Protein AF-A0A2N3AY15-F1 (afdb_monomer)

Nearest PDB structures (foldseek):
  8eki-assembly1_E  TM=2.751E-01  e=9.379E+00  Saccharomyces cerevisiae S288C
  4zux-assembly1_V  TM=2.525E-01  e=8.784E+00  Saccharomyces cerevisiae S288C

Secondary structure (DSSP, 8-state):
-HHHHHTTSS-THHHHHHHHHHHHHHHH-S-----TT--PPP-----HHHHHHHHHHHHHHHHHHHHHHHHHHHHHHHHHHHHHHHHH-HHHHHHHHHTT-----HHHHHHHHS----

Radius of gyration: 32.54 Å; Cα contacts (8 Å, |Δi|>4): 21; chains: 1; bounding box: 69×65×59 Å

Foldseek 3Di:
DVVCVVVVVQDDPNVVVVVVVVVVCVVPDPDPPQDPVNDPPPPPPCDPVNVVVVVVVVVVVVVVVVVVVVVVVVVLVVVLVVVVVQVVDPVNCVVCVVVVNNDDDPVSVVCNVVPDDD

Sequence (118 aa):
LMDAYTQNKLRGRKLALVRRLIQQRELRGPQLHSNPLGRKPPKRALTSEGLVRAYQQEATRQKLLIKKAELTQSRLMFVREAFRKLCADGHFMTLLRAEGLETMPADLARSMTEGAPT

Structure (mmCIF, N/CA/C/O backbone):
data_AF-A0A2N3AY15-F1
#
_entry.id   AF-A0A2N3AY15-F1
#
loop_
_atom_site.group_PDB
_atom_site.id
_atom_site.type_symbol
_atom_site.label_atom_id
_atom_site.label_alt_id
_atom_site.label_comp_id
_atom_site.label_asym_id
_atom_site.label_entity_id
_atom_site.label_seq_id
_atom_site.pdbx_PDB_ins_code
_atom_site.Cartn_x
_atom_site.Cartn_y
_atom_site.Cartn_z
_atom_site.occupancy
_atom_site.B_iso_or_equiv
_atom_site.auth_seq_id
_atom_site.auth_comp_id
_atom_site.auth_asym_id
_atom_site.auth_atom_id
_atom_site.pdbx_PDB_model_num
ATOM 1 N N . LEU A 1 1 ? -41.096 -35.827 8.454 1.00 59.84 1 LEU A N 1
ATOM 2 C CA . LEU A 1 1 ? -42.051 -35.677 9.588 1.00 59.84 1 LEU A CA 1
ATOM 3 C C . LEU A 1 1 ? -43.269 -36.592 9.451 1.00 59.84 1 LEU A C 1
ATOM 5 O O . LEU A 1 1 ? -43.723 -37.085 10.477 1.00 59.84 1 LEU A O 1
ATOM 9 N N . MET A 1 2 ? -43.770 -36.849 8.234 1.00 56.50 2 MET A N 1
ATOM 10 C CA . MET A 1 2 ? -44.909 -37.752 8.016 1.00 56.50 2 MET A CA 1
ATOM 11 C C . MET A 1 2 ? -44.664 -39.187 8.503 1.00 56.50 2 MET A C 1
ATOM 13 O O . MET A 1 2 ? -45.488 -39.702 9.251 1.00 56.50 2 MET A O 1
ATOM 17 N N . ASP A 1 3 ? -43.505 -39.781 8.207 1.00 61.44 3 ASP A N 1
ATOM 18 C CA . ASP A 1 3 ? -43.227 -41.191 8.545 1.00 61.44 3 ASP A CA 1
ATOM 19 C C . ASP A 1 3 ? -43.234 -41.485 10.054 1.00 61.44 3 ASP A C 1
ATOM 21 O O . ASP A 1 3 ? -43.588 -42.572 10.498 1.00 61.44 3 ASP A O 1
ATOM 25 N N . ALA A 1 4 ? -42.878 -40.503 10.886 1.00 60.88 4 ALA A N 1
ATOM 26 C CA . ALA A 1 4 ? -42.875 -40.653 12.343 1.00 60.88 4 ALA A CA 1
ATOM 27 C C . ALA A 1 4 ? -44.253 -40.382 12.983 1.00 60.88 4 ALA A C 1
ATOM 29 O O . ALA A 1 4 ? -44.502 -40.809 14.116 1.00 60.88 4 ALA A O 1
ATOM 30 N N . TYR A 1 5 ? -45.143 -39.689 12.266 1.00 54.12 5 TYR A N 1
ATOM 31 C CA . TYR A 1 5 ? -46.541 -39.494 12.652 1.00 54.12 5 TYR A CA 1
ATOM 32 C C . TYR A 1 5 ? -47.382 -40.732 12.308 1.00 54.12 5 TYR A C 1
ATOM 34 O O . TYR A 1 5 ? -48.161 -41.185 13.145 1.00 54.12 5 TYR A O 1
ATOM 42 N N . THR A 1 6 ? -47.158 -41.331 11.131 1.00 60.56 6 THR A N 1
ATOM 43 C CA . THR A 1 6 ? -47.815 -42.578 10.697 1.00 60.56 6 THR A CA 1
ATOM 44 C C . THR A 1 6 ? -47.365 -43.790 11.518 1.00 60.56 6 THR A C 1
ATOM 46 O O . THR A 1 6 ? -48.171 -44.667 11.807 1.00 60.56 6 THR A O 1
ATOM 49 N N . GLN A 1 7 ? -46.116 -43.802 12.000 1.00 73.12 7 GLN A N 1
ATOM 50 C CA . GLN A 1 7 ? -45.585 -44.844 12.893 1.00 73.12 7 GLN A CA 1
ATOM 51 C C . GLN A 1 7 ? -45.921 -44.646 14.391 1.00 73.12 7 GLN A C 1
ATOM 53 O O . GLN A 1 7 ? -45.325 -45.309 15.236 1.00 73.12 7 GLN A O 1
ATOM 58 N N . ASN A 1 8 ? -46.817 -43.722 14.769 1.00 60.69 8 ASN A N 1
ATOM 59 C CA . ASN A 1 8 ? -47.176 -43.393 16.168 1.00 60.69 8 ASN A CA 1
ATOM 60 C C . ASN A 1 8 ? -46.031 -42.942 17.096 1.00 60.69 8 ASN A C 1
ATOM 62 O O . ASN A 1 8 ? -46.249 -42.738 18.292 1.00 60.69 8 ASN A O 1
ATOM 66 N N . LYS A 1 9 ? -44.822 -42.715 16.576 1.00 64.88 9 LYS A N 1
ATOM 67 C CA . LYS A 1 9 ? -43.647 -42.308 17.368 1.00 64.88 9 LYS A CA 1
ATOM 68 C C . LYS A 1 9 ? -43.726 -40.846 17.827 1.00 64.88 9 LYS A C 1
ATOM 70 O O . LYS A 1 9 ? -43.114 -40.475 18.830 1.00 64.88 9 LYS A O 1
ATOM 75 N N . LEU A 1 10 ? -44.516 -40.024 17.133 1.00 61.72 10 LEU A N 1
ATOM 76 C CA . LEU A 1 10 ? -44.770 -38.617 17.451 1.00 61.72 10 LEU A CA 1
ATOM 77 C C . LEU A 1 10 ? -46.266 -38.369 17.683 1.00 61.72 10 LEU A C 1
ATOM 79 O O . LEU A 1 10 ? -46.994 -37.983 16.772 1.00 61.72 10 LEU A O 1
ATOM 83 N N . ARG A 1 11 ? -46.728 -38.552 18.925 1.00 71.88 11 ARG A N 1
ATOM 84 C CA . ARG A 1 11 ? -48.092 -38.201 19.358 1.00 71.88 11 ARG A CA 1
ATOM 85 C C . ARG A 1 11 ? -48.092 -37.389 20.658 1.00 71.88 11 ARG A C 1
ATOM 87 O O . ARG A 1 11 ? -47.143 -37.436 21.445 1.00 71.88 11 ARG A O 1
ATOM 94 N N . GLY A 1 12 ? -49.159 -36.613 20.862 1.00 76.31 12 GLY A N 1
ATOM 95 C CA . GLY A 1 12 ? -49.411 -35.842 22.084 1.00 76.31 12 GLY A CA 1
ATOM 96 C C . GLY A 1 12 ? -48.294 -34.854 22.445 1.00 76.31 12 GLY A C 1
ATOM 97 O O . GLY A 1 12 ? -47.856 -34.047 21.624 1.00 76.31 12 GLY A O 1
ATOM 98 N N . ARG A 1 13 ? -47.805 -34.932 23.690 1.00 74.12 13 ARG A N 1
ATOM 99 C CA . ARG A 1 13 ? -46.812 -34.003 24.267 1.00 74.12 13 ARG A CA 1
ATOM 100 C C . ARG A 1 13 ? -45.497 -33.947 23.478 1.00 74.12 13 ARG A C 1
ATOM 102 O O . ARG A 1 13 ? -44.902 -32.878 23.373 1.00 74.12 13 ARG A O 1
ATOM 109 N N . LYS A 1 14 ? -45.067 -35.065 22.878 1.00 74.12 14 LYS A N 1
ATOM 110 C CA . LYS A 1 14 ? -43.841 -35.129 22.060 1.00 74.12 14 LYS A CA 1
ATOM 111 C C . LYS A 1 14 ? -43.971 -34.304 20.778 1.00 74.12 14 LYS A C 1
ATOM 113 O O . LYS A 1 14 ? -43.039 -33.599 20.408 1.00 74.12 14 LYS A O 1
ATOM 118 N N . LEU A 1 15 ? -45.149 -34.318 20.156 1.00 79.69 15 LEU A N 1
ATOM 119 C CA . LEU A 1 15 ? -45.433 -33.524 18.959 1.00 79.69 15 LEU A CA 1
ATOM 120 C C . LEU A 1 15 ? -45.457 -32.021 19.279 1.00 79.69 15 LEU A C 1
ATOM 122 O O . LEU A 1 15 ? -44.879 -31.226 18.541 1.00 79.69 15 LEU A O 1
ATOM 126 N N . ALA A 1 16 ? -46.034 -31.631 20.420 1.00 76.88 16 ALA A N 1
ATOM 127 C CA . ALA A 1 16 ? -46.033 -30.238 20.871 1.00 76.88 16 ALA A CA 1
ATOM 128 C C . ALA A 1 16 ? -44.615 -29.699 21.145 1.00 76.88 16 ALA A C 1
ATOM 130 O O . ALA A 1 16 ? -44.311 -28.557 20.797 1.00 76.88 16 ALA A O 1
ATOM 131 N N . LEU A 1 17 ? -43.733 -30.517 21.731 1.00 79.38 17 LEU A N 1
ATOM 132 C CA . LEU A 1 17 ? -42.334 -30.146 21.974 1.00 79.38 17 LEU A CA 1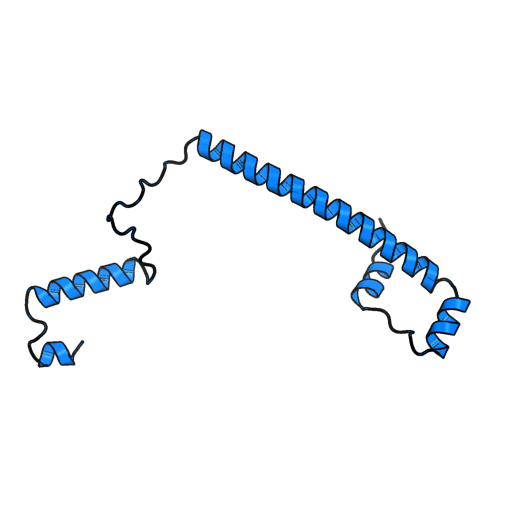
ATOM 133 C C . LEU A 1 17 ? -41.550 -29.978 20.672 1.00 79.38 17 LEU A C 1
ATOM 135 O O . LEU A 1 17 ? -40.862 -28.974 20.507 1.00 79.38 17 LEU A O 1
ATOM 139 N N . VAL A 1 18 ? -41.700 -30.911 19.728 1.00 82.12 18 VAL A N 1
ATOM 140 C CA . VAL A 1 18 ? -41.056 -30.810 18.410 1.00 82.12 18 VAL A CA 1
ATOM 141 C C . VAL A 1 18 ? -41.543 -29.566 17.664 1.00 82.12 18 VAL A C 1
ATOM 143 O O . VAL A 1 18 ? -40.725 -28.831 17.120 1.00 82.12 18 VAL A O 1
ATOM 146 N N . ARG A 1 19 ? -42.846 -29.254 17.714 1.00 78.88 19 ARG A N 1
ATOM 147 C CA . ARG A 1 19 ? -43.399 -28.037 17.099 1.00 78.88 19 ARG A CA 1
ATOM 148 C C . ARG A 1 19 ? -42.797 -26.761 17.691 1.00 78.88 19 ARG A C 1
ATOM 150 O O . ARG A 1 19 ? -42.404 -25.872 16.942 1.00 78.88 19 ARG A O 1
ATOM 157 N N . ARG A 1 20 ? -42.669 -26.686 19.021 1.00 79.25 20 ARG A N 1
ATOM 158 C CA . ARG A 1 20 ? -42.010 -25.554 19.698 1.00 79.25 20 ARG A CA 1
ATOM 159 C C . ARG A 1 20 ? -40.540 -25.425 19.303 1.00 79.25 20 ARG A C 1
ATOM 161 O O . ARG A 1 20 ? -40.061 -24.314 19.109 1.00 79.25 20 ARG A O 1
ATOM 168 N N . LEU A 1 21 ? -39.833 -26.545 19.172 1.00 78.00 21 LEU A N 1
ATOM 169 C CA . LEU A 1 21 ? -38.412 -26.563 18.830 1.00 78.00 21 LEU A CA 1
ATOM 170 C C . LEU A 1 21 ? -38.165 -26.119 17.380 1.00 78.00 21 LEU A C 1
ATOM 172 O O . LEU A 1 21 ? -37.222 -25.375 17.120 1.00 78.00 21 LEU A O 1
ATOM 176 N N . ILE A 1 22 ? -39.050 -26.508 16.457 1.00 80.62 22 ILE A N 1
ATOM 177 C CA . ILE A 1 22 ? -39.039 -26.036 15.065 1.00 80.62 22 ILE A CA 1
ATOM 178 C C . ILE A 1 22 ? -39.292 -24.526 15.013 1.00 80.62 22 ILE A C 1
ATOM 180 O O . ILE A 1 22 ? -38.481 -23.807 14.441 1.00 80.62 22 ILE A O 1
ATOM 184 N N . GLN A 1 23 ? -40.323 -24.025 15.703 1.00 80.00 23 GLN A N 1
ATOM 185 C CA . GLN A 1 23 ? -40.610 -22.584 15.766 1.00 80.00 23 GLN A CA 1
ATOM 186 C C . GLN A 1 23 ? -39.439 -21.779 16.348 1.00 80.00 23 GLN A C 1
ATOM 188 O O . GLN A 1 23 ? -39.081 -20.722 15.837 1.00 80.00 23 GLN A O 1
ATOM 193 N N . GLN A 1 24 ? -38.794 -22.281 17.405 1.00 73.81 24 GLN A N 1
ATOM 194 C CA . GLN A 1 24 ? -37.611 -21.629 17.970 1.00 73.81 24 GLN A CA 1
ATOM 195 C C . GLN A 1 24 ? -36.424 -21.611 17.000 1.00 73.81 24 GLN A C 1
ATOM 197 O O . GLN A 1 24 ? -35.654 -20.650 17.017 1.00 73.81 24 GLN A O 1
ATOM 202 N N . ARG A 1 25 ? -36.274 -22.645 16.164 1.00 71.12 25 ARG A N 1
ATOM 203 C CA . ARG A 1 25 ? -35.222 -22.735 15.146 1.00 71.12 25 ARG A CA 1
ATOM 204 C C . ARG A 1 25 ? -35.489 -21.810 13.960 1.00 71.12 25 ARG A C 1
ATOM 206 O O . ARG A 1 25 ? -34.556 -21.162 13.502 1.00 71.12 25 ARG A O 1
ATOM 213 N N . GLU A 1 26 ? -36.736 -21.706 13.511 1.00 73.69 26 GLU A N 1
ATOM 214 C CA . GLU A 1 26 ? -37.143 -20.763 12.460 1.00 73.69 26 GLU A CA 1
ATOM 215 C C . GLU A 1 26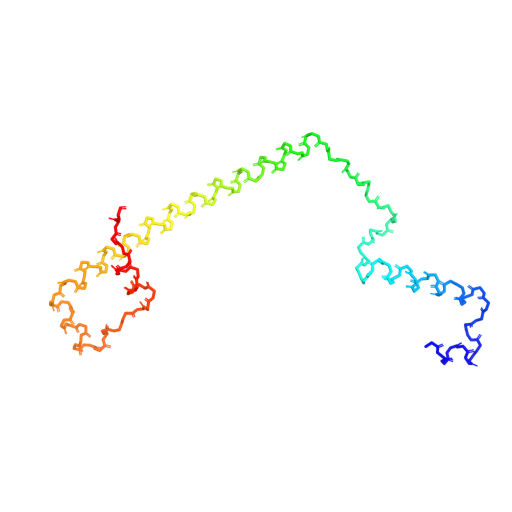 ? -36.897 -19.312 12.888 1.00 73.69 26 GLU A C 1
ATOM 217 O O . GLU A 1 26 ? -36.340 -18.531 12.125 1.00 73.69 26 GLU A O 1
ATOM 222 N N . LEU A 1 27 ? -37.216 -18.965 14.141 1.00 70.88 27 LEU A N 1
ATOM 223 C CA . LEU A 1 27 ? -37.027 -17.606 14.660 1.00 70.88 27 LEU A CA 1
ATOM 224 C C . LEU A 1 27 ? -35.560 -17.226 14.916 1.00 70.88 27 LEU A C 1
ATOM 226 O O . LEU A 1 27 ? -35.223 -16.046 14.877 1.00 70.88 27 LEU A O 1
ATOM 230 N N . ARG A 1 28 ? -34.696 -18.189 15.264 1.00 67.38 28 ARG A N 1
ATOM 231 C CA . ARG A 1 28 ? -33.307 -17.914 15.693 1.00 67.38 28 ARG A CA 1
ATOM 232 C C . ARG A 1 28 ? -32.246 -18.254 14.649 1.00 67.38 28 ARG A C 1
ATOM 234 O O . ARG A 1 28 ? -31.094 -17.868 14.829 1.00 67.38 28 ARG A O 1
ATOM 241 N N . GLY A 1 29 ? -32.617 -18.940 13.571 1.00 66.06 29 GLY A N 1
ATOM 242 C CA . GLY A 1 29 ? -31.684 -19.391 12.547 1.00 66.06 29 GLY A CA 1
ATOM 243 C C . GLY A 1 29 ? -30.747 -20.517 13.023 1.00 66.06 29 GLY A C 1
ATOM 244 O O . GLY A 1 29 ? -30.774 -20.934 14.183 1.00 66.06 29 GLY A O 1
ATOM 245 N N . PRO A 1 30 ? -29.910 -21.054 12.119 1.00 62.25 30 PRO A N 1
ATOM 246 C CA . PRO A 1 30 ? -29.091 -22.245 12.361 1.00 62.25 30 PRO A CA 1
ATOM 247 C C . PRO A 1 30 ? -27.884 -22.034 13.293 1.00 62.25 30 PRO A C 1
ATOM 249 O O . PRO A 1 30 ? -27.186 -23.001 13.591 1.00 62.25 30 PRO A O 1
ATOM 252 N N . GLN A 1 31 ? -27.622 -20.817 13.780 1.00 59.56 31 GLN A N 1
ATOM 253 C CA . GLN A 1 31 ? -26.497 -20.563 14.680 1.00 59.56 31 GLN A CA 1
ATOM 254 C C . GLN A 1 31 ? -26.897 -20.679 16.150 1.00 59.56 31 GLN A C 1
ATOM 256 O O . GLN A 1 31 ? -27.305 -19.724 16.810 1.00 59.56 31 GLN A O 1
ATOM 261 N N . LEU A 1 32 ? -26.705 -21.881 16.690 1.00 57.19 32 LEU A N 1
ATOM 262 C CA . LEU A 1 32 ? -26.754 -22.145 18.121 1.00 57.19 32 LEU A CA 1
ATOM 263 C C . LEU A 1 32 ? -25.394 -21.812 18.759 1.00 57.19 32 LEU A C 1
ATOM 265 O O . LEU A 1 32 ? -24.695 -22.687 19.255 1.00 57.19 32 LEU A O 1
ATOM 269 N N . HIS A 1 33 ? -25.008 -20.534 18.797 1.00 57.78 33 HIS A N 1
ATOM 270 C CA . HIS A 1 33 ? -23.970 -20.090 19.736 1.00 57.78 33 HIS A CA 1
ATOM 271 C C . HIS A 1 33 ? -24.584 -19.959 21.136 1.00 57.78 33 HIS A C 1
ATOM 273 O O . HIS A 1 33 ? -24.723 -18.872 21.691 1.00 57.78 33 HIS A O 1
ATOM 279 N N . SER A 1 34 ? -25.014 -21.090 21.698 1.00 54.16 34 SER A N 1
ATOM 280 C CA . SER A 1 34 ? -25.409 -21.175 23.098 1.00 54.16 34 SER A CA 1
ATOM 281 C C . SER A 1 34 ? -24.268 -21.812 23.870 1.00 54.16 34 SER A C 1
ATOM 283 O O . SER A 1 34 ? -24.027 -23.009 23.768 1.00 54.16 34 SER A O 1
ATOM 285 N N . ASN A 1 35 ? -23.586 -20.979 24.650 1.00 58.09 35 ASN A N 1
ATOM 286 C CA . ASN A 1 35 ? -22.740 -21.376 25.769 1.00 58.09 35 ASN A CA 1
ATOM 287 C C . ASN A 1 35 ? -23.352 -22.600 26.505 1.00 58.09 35 ASN A C 1
ATOM 289 O O . ASN A 1 35 ? -24.552 -22.549 26.812 1.00 58.09 35 ASN A O 1
ATOM 293 N N . PRO A 1 36 ? -22.588 -23.670 26.808 1.00 58.22 36 PRO A N 1
ATOM 294 C CA . PRO A 1 36 ? -23.094 -24.901 27.437 1.00 58.22 36 PRO A CA 1
ATOM 295 C C . PRO A 1 36 ? -23.822 -24.699 28.779 1.00 58.22 36 PRO A C 1
ATOM 297 O O . PRO A 1 36 ? -24.543 -25.583 29.226 1.00 58.22 36 PRO A O 1
ATOM 300 N N . LEU A 1 37 ? -23.701 -23.521 29.400 1.00 64.62 37 LEU A N 1
ATOM 301 C CA . LEU A 1 37 ? -24.363 -23.166 30.659 1.00 64.62 37 LEU A CA 1
ATOM 302 C C . LEU A 1 37 ? -25.688 -22.396 30.505 1.00 64.62 37 LEU A C 1
ATOM 304 O O . LEU A 1 37 ? -26.217 -21.909 31.502 1.00 64.62 37 LEU A O 1
ATOM 308 N N . GLY A 1 38 ? -26.221 -22.202 29.292 1.00 58.31 38 GLY A N 1
ATOM 309 C CA . GLY A 1 38 ? -27.528 -21.550 29.068 1.00 58.31 38 GLY A CA 1
ATOM 310 C C . GLY A 1 38 ? -27.623 -20.077 29.509 1.00 58.31 38 GLY A C 1
ATOM 311 O O . GLY A 1 38 ? -28.610 -19.397 29.223 1.00 58.31 38 GLY A O 1
ATOM 312 N N . ARG A 1 39 ? -26.585 -19.537 30.157 1.00 60.72 39 ARG A N 1
ATOM 313 C CA . ARG A 1 39 ? -26.451 -18.117 30.453 1.00 60.72 39 ARG A CA 1
ATOM 314 C C . ARG A 1 39 ? -26.122 -17.399 29.158 1.00 60.72 39 ARG A C 1
ATOM 316 O O . ARG A 1 39 ? -24.975 -17.381 28.708 1.00 60.72 39 ARG A O 1
ATOM 323 N N . LYS A 1 40 ? -27.153 -16.780 28.580 1.00 60.25 40 LYS A N 1
ATOM 324 C CA . LYS A 1 40 ? -26.984 -15.638 27.684 1.00 60.25 40 LYS A CA 1
ATOM 325 C C . LYS A 1 40 ? -26.073 -14.662 28.441 1.00 60.25 40 LYS A C 1
ATOM 327 O O . LYS A 1 40 ? -26.461 -14.275 29.548 1.00 60.25 40 LYS A O 1
ATOM 332 N N . PRO A 1 41 ? -24.866 -14.319 27.947 1.00 59.38 41 PRO A N 1
ATOM 333 C CA . PRO A 1 41 ? -24.101 -13.265 28.595 1.00 59.38 41 PRO A CA 1
ATOM 334 C C . PRO A 1 41 ? -25.037 -12.057 28.696 1.00 59.38 41 PRO A C 1
ATOM 336 O O . PRO A 1 41 ? -25.775 -11.804 27.729 1.00 59.38 41 PRO A O 1
ATOM 339 N N . PRO A 1 42 ? -25.107 -11.366 29.852 1.00 60.47 42 PRO A N 1
ATOM 340 C CA . PRO A 1 42 ? -25.901 -10.153 29.928 1.00 60.47 42 PRO A CA 1
ATOM 341 C C . PRO A 1 42 ? -25.462 -9.295 28.747 1.00 60.47 42 PRO A C 1
ATOM 343 O O . PRO A 1 42 ? -24.258 -9.129 28.528 1.00 60.47 42 PRO A O 1
ATOM 346 N N . LYS A 1 43 ? -26.422 -8.841 27.928 1.00 60.16 43 LYS A N 1
ATOM 347 C CA . LYS A 1 43 ? -26.140 -7.821 26.919 1.00 60.16 43 LYS A CA 1
ATOM 348 C C . LYS A 1 43 ? -25.519 -6.680 27.715 1.00 60.16 43 LYS A C 1
ATOM 350 O O . LYS A 1 43 ? -26.250 -6.015 28.444 1.00 60.16 43 LYS A O 1
ATOM 355 N N . ARG A 1 44 ? -24.186 -6.545 27.694 1.00 59.88 44 ARG A N 1
ATOM 356 C CA . ARG A 1 44 ? -23.503 -5.448 28.379 1.00 59.88 44 ARG A CA 1
ATOM 357 C C . ARG A 1 44 ? -24.157 -4.198 27.815 1.00 59.88 44 ARG A C 1
ATOM 359 O O . ARG A 1 44 ? -24.091 -3.980 26.606 1.00 59.88 44 ARG A O 1
ATOM 366 N N . ALA A 1 45 ? -24.882 -3.472 28.665 1.00 62.66 45 ALA A N 1
ATOM 367 C CA . ALA A 1 45 ? -25.394 -2.165 28.300 1.00 62.66 45 ALA A CA 1
ATOM 368 C C . ALA A 1 45 ? -24.208 -1.362 27.760 1.00 62.66 45 ALA A C 1
ATOM 370 O O . ALA A 1 45 ? -23.084 -1.560 28.226 1.00 62.66 45 ALA A O 1
ATOM 371 N N . LEU A 1 46 ? -24.439 -0.537 26.743 1.00 63.38 46 LEU A N 1
ATOM 372 C CA . LEU A 1 46 ? -23.413 0.328 26.174 1.00 63.38 46 LEU A CA 1
ATOM 373 C C . LEU A 1 46 ? -22.913 1.247 27.303 1.00 63.38 46 LEU A C 1
ATOM 375 O O . LEU A 1 46 ? -23.543 2.252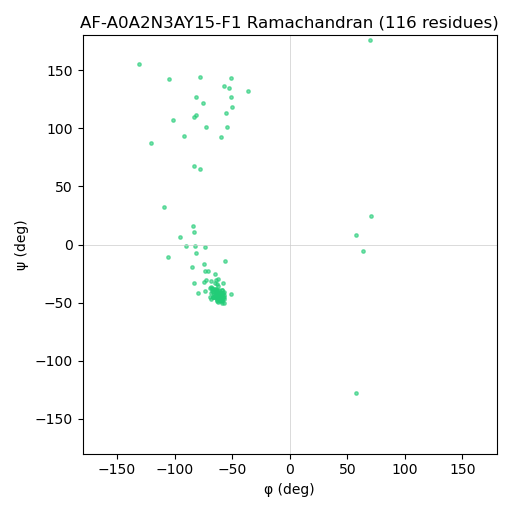 27.617 1.00 63.38 46 LEU A O 1
ATOM 379 N N . THR A 1 47 ? -21.852 0.843 28.002 1.00 78.19 47 THR A N 1
ATOM 380 C CA . THR A 1 47 ? -21.279 1.643 29.081 1.00 78.19 47 THR A CA 1
ATOM 381 C C . THR A 1 47 ? -20.460 2.755 28.446 1.00 78.19 47 THR A C 1
ATOM 383 O O . THR A 1 47 ? -19.820 2.551 27.411 1.00 78.19 47 THR A O 1
ATOM 386 N N . SER A 1 48 ? -20.465 3.935 29.061 1.00 77.31 48 SER A N 1
ATOM 387 C CA . SER A 1 48 ? -19.632 5.067 28.638 1.00 77.31 48 SER A CA 1
ATOM 388 C C . SER A 1 48 ? -18.162 4.658 28.485 1.00 77.31 48 SER A C 1
ATOM 390 O O . SER A 1 48 ? -17.531 4.962 27.478 1.00 77.31 48 SER A O 1
ATOM 392 N N . GLU A 1 49 ? -17.649 3.865 29.426 1.00 79.25 49 GLU A N 1
ATOM 393 C CA . GLU A 1 49 ? -16.304 3.286 29.380 1.00 79.25 49 GLU A CA 1
ATOM 394 C C . GLU A 1 49 ? -16.091 2.359 28.166 1.00 79.25 49 GLU A C 1
ATOM 396 O O . GLU A 1 49 ? -15.046 2.401 27.514 1.00 79.25 49 GLU A O 1
ATOM 401 N N . GLY A 1 50 ? -17.099 1.555 27.805 1.00 82.62 50 GLY A N 1
ATOM 402 C CA . GLY A 1 50 ? -17.064 0.699 26.620 1.00 82.62 50 GLY A CA 1
ATOM 403 C C . GLY A 1 50 ? -17.004 1.496 25.315 1.00 82.62 50 GLY A C 1
ATOM 404 O O . GLY A 1 50 ? -16.265 1.118 24.405 1.00 82.62 50 GLY A O 1
ATOM 405 N N . LEU A 1 51 ? -17.720 2.622 25.243 1.00 85.19 51 LEU A N 1
ATOM 406 C CA . LEU A 1 51 ? -17.688 3.530 24.095 1.00 85.19 51 LEU A CA 1
ATOM 407 C C . LEU A 1 51 ? -16.317 4.208 23.955 1.00 85.19 51 LEU A C 1
ATOM 409 O O . LEU A 1 51 ? -15.751 4.232 22.864 1.00 85.19 51 LEU A O 1
ATOM 413 N N . VAL A 1 52 ? -15.751 4.694 25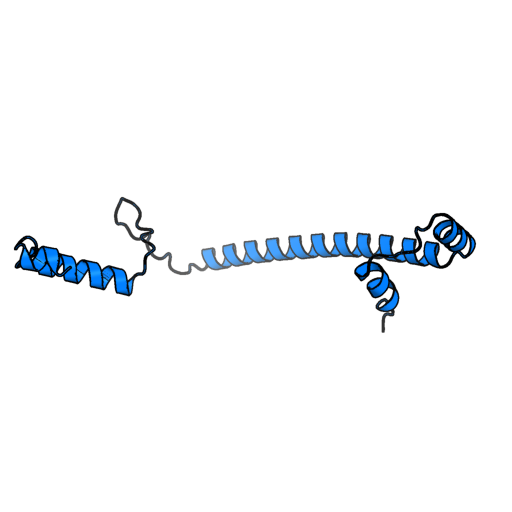.066 1.00 90.12 52 VAL A N 1
ATOM 414 C CA . VAL A 1 52 ? -14.411 5.304 25.093 1.00 90.12 52 VAL A CA 1
ATOM 415 C C . VAL A 1 52 ? -13.351 4.301 24.636 1.00 90.12 52 VAL A C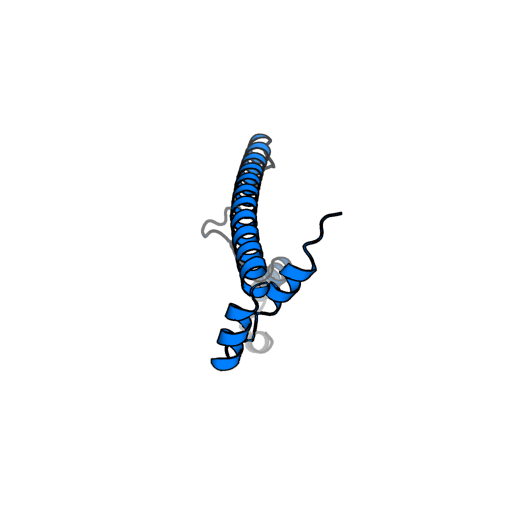 1
ATOM 417 O O . VAL A 1 52 ? -12.515 4.628 23.795 1.00 90.12 52 VAL A O 1
ATOM 420 N N . ARG A 1 53 ? -13.410 3.056 25.122 1.00 85.06 53 ARG A N 1
ATOM 421 C CA . ARG A 1 53 ? -12.474 2.001 24.715 1.00 85.06 53 ARG A CA 1
ATOM 422 C C . ARG A 1 53 ? -12.607 1.643 23.234 1.00 85.06 53 ARG A C 1
ATOM 424 O O . ARG A 1 53 ? -11.590 1.486 22.562 1.00 85.06 53 ARG A O 1
ATOM 431 N N . ALA A 1 54 ? -13.832 1.518 22.722 1.00 87.00 54 ALA A N 1
ATOM 432 C CA . ALA A 1 54 ? -14.072 1.243 21.306 1.00 87.00 54 ALA A CA 1
ATOM 433 C C . ALA A 1 54 ? -13.537 2.378 20.417 1.00 87.00 54 ALA A C 1
ATOM 435 O O . ALA A 1 54 ? -12.852 2.119 19.431 1.00 87.00 54 ALA A O 1
ATOM 436 N N . TYR A 1 55 ? -13.766 3.633 20.814 1.00 93.44 55 TYR A N 1
ATOM 437 C CA . TYR A 1 55 ? -13.232 4.796 20.111 1.00 93.44 55 TYR A CA 1
ATOM 438 C C . TYR A 1 55 ? -11.701 4.816 20.105 1.00 93.44 55 TYR A C 1
ATOM 440 O O . TYR A 1 55 ? -11.090 5.017 19.059 1.00 93.44 55 TYR A O 1
ATOM 448 N N . GLN A 1 56 ? -11.060 4.560 21.249 1.00 93.50 56 GLN A N 1
ATOM 449 C CA . GLN A 1 56 ? -9.600 4.488 21.327 1.00 93.50 56 GLN A CA 1
ATOM 450 C C . GLN A 1 56 ? -9.039 3.405 20.400 1.00 93.50 56 GLN A C 1
ATOM 452 O O . GLN A 1 56 ? -8.071 3.658 19.685 1.00 93.50 56 GLN A O 1
ATOM 457 N N 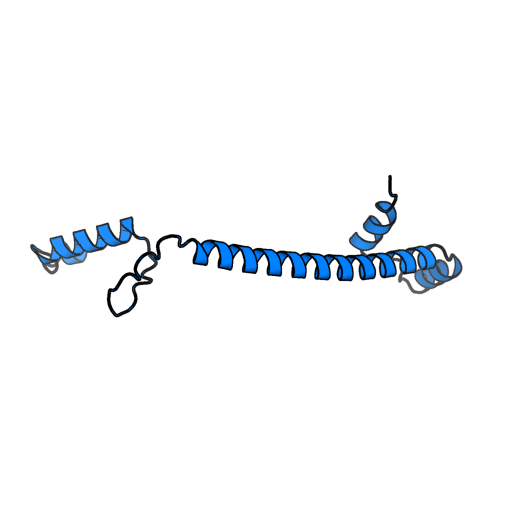. GLN A 1 57 ? -9.661 2.224 20.365 1.00 94.25 57 GLN A N 1
ATOM 458 C CA . GLN A 1 57 ? -9.267 1.150 19.452 1.00 94.25 57 GLN A CA 1
ATOM 459 C C . GLN A 1 57 ? -9.382 1.583 17.989 1.00 94.25 57 GLN A C 1
ATOM 461 O O . GLN A 1 57 ? -8.416 1.432 17.238 1.00 94.25 57 GLN A O 1
ATOM 466 N N . GLU A 1 58 ? -10.500 2.191 17.596 1.00 94.75 58 GLU A N 1
ATOM 467 C CA . GLU A 1 58 ? -10.685 2.665 16.224 1.00 94.75 58 GLU A CA 1
ATOM 468 C C . GLU A 1 58 ? -9.680 3.771 15.866 1.00 94.75 58 GLU A C 1
ATOM 470 O O . GLU A 1 58 ? -9.033 3.713 14.822 1.00 94.75 58 GLU A O 1
ATOM 475 N N . ALA A 1 59 ? -9.432 4.716 16.775 1.00 97.31 59 ALA A N 1
ATOM 476 C CA . ALA A 1 59 ? -8.427 5.757 16.588 1.00 97.31 59 ALA A CA 1
ATOM 477 C C . ALA A 1 59 ? -7.016 5.166 16.411 1.00 97.31 59 ALA A C 1
ATOM 479 O O . ALA A 1 59 ? -6.254 5.611 15.550 1.00 97.31 59 ALA A O 1
ATOM 480 N N . THR A 1 60 ? -6.644 4.139 17.186 1.00 96.69 60 THR A N 1
ATOM 481 C CA . THR A 1 60 ? -5.357 3.452 16.981 1.00 96.69 60 THR A CA 1
ATOM 482 C C . THR A 1 60 ? -5.288 2.728 15.639 1.00 96.69 60 THR A C 1
ATOM 484 O O . THR A 1 60 ? -4.256 2.792 14.966 1.00 96.69 60 THR A O 1
ATOM 487 N N . ARG A 1 61 ? -6.388 2.103 15.203 1.00 97.56 61 ARG A N 1
ATOM 488 C CA . ARG A 1 61 ? -6.483 1.440 13.900 1.00 97.56 61 ARG A CA 1
ATOM 489 C C . ARG A 1 61 ? -6.305 2.441 12.759 1.00 97.56 61 ARG A C 1
ATOM 491 O O . ARG A 1 61 ? -5.516 2.180 11.852 1.00 97.56 61 ARG A O 1
ATOM 498 N N . GLN A 1 62 ? -6.961 3.596 12.837 1.00 97.69 62 GLN A N 1
ATOM 499 C CA . GLN A 1 62 ? -6.828 4.673 11.854 1.00 97.69 62 GLN A CA 1
ATOM 500 C C . GLN A 1 62 ? -5.397 5.211 11.789 1.00 97.69 62 GLN A C 1
ATOM 502 O O . GLN A 1 62 ? -4.830 5.310 10.704 1.00 97.69 62 GLN A O 1
ATOM 507 N N . LYS A 1 63 ? -4.758 5.463 12.939 1.00 97.94 63 LYS A N 1
ATOM 508 C CA . LYS A 1 63 ? -3.348 5.893 12.984 1.00 97.94 63 LYS A CA 1
ATOM 509 C C . LYS A 1 63 ? -2.413 4.891 12.306 1.00 97.94 63 LYS A C 1
ATOM 511 O O . LYS A 1 63 ? -1.497 5.292 11.593 1.00 97.94 63 LYS A O 1
ATOM 516 N N . LEU A 1 64 ? -2.626 3.590 12.512 1.00 98.25 64 LEU A N 1
ATOM 517 C CA . LEU A 1 64 ? -1.837 2.554 11.839 1.00 98.25 64 LEU A CA 1
ATOM 518 C C . LEU A 1 64 ? -2.098 2.513 10.330 1.00 98.25 64 LEU A C 1
ATOM 520 O O . LEU A 1 64 ? -1.161 2.291 9.566 1.00 98.25 64 LEU A O 1
ATOM 524 N N . LEU A 1 65 ? -3.343 2.723 9.900 1.00 98.25 65 LEU A N 1
ATOM 525 C CA . LEU A 1 65 ? -3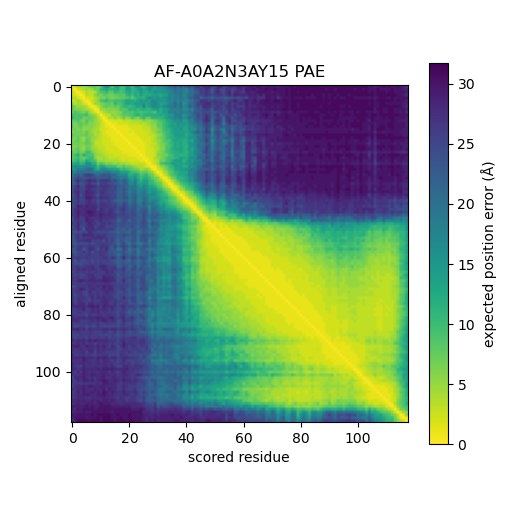.699 2.770 8.483 1.00 98.25 65 LEU A CA 1
ATOM 526 C C . LEU A 1 65 ? -3.012 3.943 7.781 1.00 98.25 65 LEU A C 1
ATOM 528 O O . LEU A 1 65 ? -2.414 3.733 6.731 1.00 98.25 65 LEU A O 1
ATOM 532 N N . ILE A 1 66 ? -3.017 5.128 8.394 1.00 98.25 66 ILE A N 1
ATOM 533 C CA . ILE A 1 66 ? -2.334 6.319 7.869 1.00 98.25 66 ILE A CA 1
ATOM 534 C C . ILE A 1 66 ? -0.837 6.043 7.697 1.00 98.25 66 ILE A C 1
ATOM 536 O O . ILE A 1 66 ? -0.312 6.185 6.598 1.00 98.25 66 ILE A O 1
ATOM 540 N N . LYS A 1 67 ? -0.167 5.516 8.731 1.00 98.25 67 LYS A N 1
ATOM 541 C CA . LYS A 1 67 ? 1.265 5.173 8.651 1.00 98.25 67 LYS A CA 1
ATOM 542 C C . LYS A 1 67 ? 1.579 4.163 7.544 1.00 98.25 67 LYS A C 1
ATOM 544 O O . LYS A 1 67 ? 2.607 4.259 6.878 1.00 98.25 67 LYS A O 1
ATOM 549 N N . LYS A 1 68 ? 0.708 3.167 7.349 1.00 98.12 68 LYS A N 1
ATOM 550 C CA . LYS A 1 68 ? 0.853 2.201 6.250 1.00 98.12 68 LYS A CA 1
ATOM 551 C C . LYS A 1 68 ? 0.687 2.884 4.895 1.00 98.12 68 LYS A C 1
ATOM 553 O O . LYS A 1 68 ? 1.510 2.640 4.019 1.00 98.12 68 LYS A O 1
ATOM 558 N N . ALA A 1 69 ? -0.325 3.737 4.750 1.00 97.75 69 ALA A N 1
ATOM 559 C CA . ALA A 1 69 ? -0.582 4.485 3.526 1.00 97.75 69 ALA A CA 1
ATOM 560 C C . ALA A 1 69 ? 0.614 5.375 3.151 1.00 97.75 69 ALA A C 1
ATOM 562 O O . ALA A 1 69 ? 1.108 5.277 2.030 1.00 97.75 69 ALA A O 1
ATOM 563 N N . GLU A 1 70 ? 1.157 6.138 4.101 1.00 97.56 70 GLU A N 1
ATOM 564 C CA . GLU A 1 70 ? 2.337 6.995 3.910 1.00 97.56 70 GLU A CA 1
ATOM 565 C C . GLU A 1 70 ? 3.564 6.203 3.432 1.00 97.56 70 GLU A C 1
ATOM 567 O O . GLU A 1 70 ? 4.240 6.598 2.475 1.00 97.56 70 GLU A O 1
ATOM 572 N N . LEU A 1 71 ? 3.827 5.043 4.048 1.00 98.00 71 LEU A N 1
ATOM 573 C CA . LEU A 1 71 ? 4.923 4.164 3.641 1.00 98.00 71 LEU A CA 1
ATOM 574 C C . LEU A 1 71 ? 4.707 3.623 2.223 1.00 98.00 71 LEU A C 1
ATOM 576 O O . LEU A 1 71 ? 5.636 3.622 1.412 1.00 98.00 71 LEU A O 1
ATOM 580 N N . THR A 1 72 ? 3.495 3.152 1.916 1.00 96.75 72 THR A N 1
ATOM 581 C CA . THR A 1 72 ? 3.173 2.640 0.578 1.00 96.75 72 THR A CA 1
ATOM 582 C C . THR A 1 72 ? 3.264 3.732 -0.478 1.00 96.75 72 THR A C 1
ATOM 584 O O . THR A 1 72 ? 3.848 3.500 -1.530 1.00 96.75 72 THR A O 1
ATOM 587 N N . GLN A 1 73 ? 2.783 4.938 -0.179 1.00 94.31 73 GLN A N 1
ATOM 588 C CA . GLN A 1 73 ? 2.832 6.082 -1.078 1.00 94.31 73 GLN A CA 1
ATOM 589 C C . GLN A 1 73 ? 4.278 6.482 -1.371 1.00 94.31 73 GLN A C 1
ATOM 591 O O . GLN A 1 73 ? 4.647 6.605 -2.534 1.00 94.31 73 GLN A O 1
ATOM 596 N N . SER A 1 74 ? 5.117 6.598 -0.339 1.00 96.06 74 SER A N 1
ATOM 597 C CA . SER A 1 74 ? 6.543 6.912 -0.496 1.00 96.06 74 SER A CA 1
ATOM 598 C C . SER A 1 74 ? 7.255 5.900 -1.401 1.00 96.06 74 SER A C 1
ATOM 600 O O . SER A 1 74 ? 8.009 6.275 -2.298 1.00 96.06 74 SER A O 1
ATOM 602 N N . ARG A 1 75 ? 6.976 4.603 -1.213 1.00 95.31 75 ARG A N 1
ATOM 603 C CA . ARG A 1 75 ? 7.542 3.532 -2.048 1.00 95.31 75 ARG A CA 1
ATOM 604 C C . ARG A 1 75 ? 7.039 3.588 -3.488 1.00 95.31 75 ARG A C 1
ATOM 606 O O . ARG A 1 75 ? 7.842 3.460 -4.407 1.00 95.31 75 ARG A O 1
ATOM 613 N N . LEU A 1 76 ? 5.737 3.789 -3.690 1.00 93.00 76 LEU A N 1
ATOM 614 C CA . LEU A 1 76 ? 5.147 3.886 -5.026 1.00 93.00 76 LEU A CA 1
ATOM 615 C C . LEU A 1 76 ? 5.669 5.108 -5.781 1.00 93.00 76 LEU A C 1
ATOM 617 O O . LEU A 1 76 ? 6.007 4.981 -6.953 1.00 93.00 76 LEU A O 1
ATOM 621 N N . MET A 1 77 ? 5.809 6.257 -5.112 1.00 92.88 77 MET A N 1
ATOM 622 C CA . MET A 1 77 ? 6.441 7.435 -5.706 1.00 92.88 77 MET A CA 1
ATOM 623 C C . MET A 1 77 ? 7.869 7.122 -6.147 1.00 92.88 77 MET A C 1
ATOM 625 O O . MET A 1 77 ? 8.213 7.387 -7.292 1.00 92.88 77 MET A O 1
ATOM 629 N N . PHE A 1 78 ? 8.683 6.503 -5.287 1.00 94.56 78 PHE A N 1
ATOM 630 C CA . PHE A 1 78 ? 10.054 6.142 -5.648 1.00 94.56 78 PHE A CA 1
ATOM 631 C C . PHE A 1 78 ? 10.113 5.242 -6.889 1.00 94.56 78 PHE A C 1
ATOM 633 O O . PHE A 1 78 ? 10.835 5.551 -7.836 1.00 94.56 78 PHE A O 1
ATOM 640 N N . VAL A 1 79 ? 9.328 4.160 -6.907 1.00 92.94 79 VAL A N 1
ATOM 641 C CA . VAL A 1 79 ? 9.280 3.232 -8.045 1.00 92.94 79 VAL A CA 1
ATOM 642 C C . VAL A 1 79 ? 8.827 3.967 -9.307 1.00 92.94 79 VAL A C 1
ATOM 644 O O . VAL A 1 79 ? 9.510 3.899 -10.325 1.00 92.94 79 VAL A O 1
ATOM 647 N N . ARG A 1 80 ? 7.737 4.738 -9.238 1.00 92.31 80 ARG A N 1
ATOM 648 C CA . ARG A 1 80 ? 7.219 5.508 -10.378 1.00 92.31 80 ARG A CA 1
ATOM 649 C C . ARG A 1 80 ? 8.268 6.461 -10.946 1.00 92.31 80 ARG A C 1
ATOM 651 O O . ARG A 1 80 ? 8.459 6.508 -12.156 1.00 92.31 80 ARG A O 1
ATOM 658 N N . GLU A 1 81 ? 8.953 7.213 -10.091 1.00 91.88 81 GLU A N 1
ATOM 659 C CA . GLU A 1 81 ? 9.974 8.173 -10.517 1.00 91.88 81 GLU A CA 1
ATOM 660 C C . GLU A 1 81 ? 11.204 7.488 -11.123 1.00 91.88 81 GLU A C 1
ATOM 662 O O . GLU A 1 81 ? 11.749 7.974 -12.117 1.00 91.88 81 GLU A O 1
ATOM 667 N N . ALA A 1 82 ? 11.625 6.347 -10.569 1.00 92.94 82 ALA A N 1
ATOM 668 C CA . ALA A 1 82 ? 12.713 5.548 -11.123 1.00 92.94 82 ALA A CA 1
ATOM 669 C C . ALA A 1 82 ? 12.365 5.038 -12.528 1.00 92.94 82 ALA A C 1
ATOM 671 O O . ALA A 1 82 ? 13.131 5.263 -13.464 1.00 92.94 82 ALA A O 1
ATOM 672 N N . PHE A 1 83 ? 11.183 4.439 -12.699 1.00 90.94 83 PHE A N 1
ATOM 673 C CA . PHE A 1 83 ? 10.715 3.974 -14.006 1.00 90.94 83 PHE A CA 1
ATOM 674 C C . PHE A 1 83 ? 10.509 5.126 -14.990 1.00 90.94 83 PHE A C 1
ATOM 676 O O . PHE A 1 83 ? 10.890 5.000 -16.147 1.00 90.94 83 PHE A O 1
ATOM 683 N N . ARG A 1 84 ? 10.005 6.284 -14.547 1.00 89.69 84 ARG A N 1
ATOM 684 C CA . ARG A 1 84 ? 9.899 7.475 -15.402 1.00 89.69 84 ARG A CA 1
ATOM 685 C C . ARG A 1 84 ? 11.255 7.910 -15.949 1.00 89.69 84 ARG A C 1
ATOM 687 O O . ARG A 1 84 ? 11.361 8.172 -17.142 1.00 89.69 84 ARG A O 1
ATOM 694 N N . LYS A 1 85 ? 12.284 7.981 -15.099 1.00 92.25 85 LYS A N 1
ATOM 695 C CA . LYS A 1 85 ? 13.648 8.326 -15.533 1.00 92.25 85 LYS A CA 1
ATOM 696 C C . LYS A 1 85 ? 14.221 7.278 -16.480 1.00 92.25 85 LYS A C 1
ATOM 698 O O . LYS A 1 85 ? 14.812 7.633 -17.489 1.00 92.25 85 LYS A O 1
ATOM 703 N N . LEU A 1 86 ? 14.015 6.006 -16.160 1.00 91.19 86 LEU A N 1
ATOM 704 C CA . LEU A 1 86 ? 14.550 4.888 -16.921 1.00 91.19 86 LEU A CA 1
ATOM 705 C C . LEU A 1 86 ? 13.905 4.771 -18.313 1.00 91.19 86 LEU A C 1
ATOM 707 O O . LEU A 1 86 ? 14.601 4.586 -19.302 1.00 91.19 86 LEU A O 1
ATOM 711 N N . CYS A 1 87 ? 12.588 4.963 -18.411 1.00 88.62 87 CYS A N 1
ATOM 712 C CA . CYS A 1 87 ? 11.868 4.980 -19.686 1.00 88.62 87 CYS A CA 1
ATOM 713 C C . CYS A 1 87 ? 12.158 6.230 -20.531 1.00 88.62 87 CYS A C 1
ATOM 715 O O . CYS A 1 87 ? 11.975 6.191 -21.745 1.00 88.62 87 CYS A O 1
ATOM 717 N N . ALA A 1 88 ? 12.593 7.334 -19.914 1.00 90.25 88 ALA A N 1
ATOM 718 C CA . ALA A 1 88 ? 13.035 8.525 -20.639 1.00 90.25 88 ALA A CA 1
ATOM 719 C C . ALA A 1 88 ? 14.424 8.348 -21.283 1.00 90.25 88 ALA A C 1
ATOM 721 O O . ALA A 1 88 ? 14.784 9.121 -22.171 1.00 90.25 88 ALA A O 1
ATOM 722 N N . ASP A 1 89 ? 15.201 7.343 -20.865 1.00 94.75 89 ASP A N 1
ATOM 723 C CA . ASP A 1 89 ? 16.501 7.030 -21.454 1.00 94.75 89 ASP A CA 1
ATOM 724 C C . ASP A 1 89 ? 16.346 6.168 -22.720 1.00 94.75 89 ASP A C 1
ATOM 726 O O . ASP A 1 89 ? 16.006 4.981 -22.682 1.00 94.75 89 ASP A O 1
ATOM 730 N N . GLY A 1 90 ? 16.637 6.774 -23.873 1.00 91.88 90 GLY A N 1
ATOM 731 C CA . GLY A 1 90 ? 16.562 6.112 -25.173 1.00 91.88 90 GLY A CA 1
ATOM 732 C C . GLY A 1 90 ? 17.540 4.944 -25.346 1.00 91.88 90 GLY A C 1
ATOM 733 O O . GLY A 1 90 ? 17.203 3.984 -26.044 1.00 91.88 90 GLY A O 1
ATOM 734 N N . HIS A 1 91 ? 18.714 4.971 -24.703 1.00 94.44 91 HIS A N 1
ATOM 735 C CA . HIS A 1 91 ? 19.668 3.856 -24.775 1.00 94.44 91 HIS A CA 1
ATOM 736 C C . HIS A 1 91 ? 19.116 2.638 -24.041 1.00 94.44 91 HIS A C 1
ATOM 738 O O . HIS A 1 91 ? 19.109 1.534 -24.586 1.00 94.44 91 HIS A O 1
ATOM 744 N N . PHE A 1 92 ? 18.576 2.853 -22.841 1.00 92.50 92 PHE A N 1
ATOM 745 C CA . PHE A 1 92 ? 17.945 1.797 -22.060 1.00 92.50 92 PHE A CA 1
ATOM 746 C C . PHE A 1 92 ? 16.754 1.169 -22.797 1.00 92.50 92 PHE A C 1
ATOM 748 O O . PHE A 1 92 ? 16.663 -0.052 -22.906 1.00 92.50 92 PHE A O 1
ATOM 755 N N . MET A 1 93 ? 15.879 1.992 -23.383 1.00 93.56 93 MET A N 1
ATOM 756 C CA . MET A 1 93 ? 14.745 1.487 -24.164 1.00 93.56 93 MET A CA 1
ATOM 757 C C . MET A 1 93 ? 15.187 0.698 -25.401 1.00 93.56 93 MET A C 1
ATOM 759 O O . MET A 1 93 ? 14.530 -0.268 -25.775 1.00 93.56 93 MET A O 1
ATOM 763 N N . THR A 1 94 ? 16.297 1.084 -26.033 1.00 94.88 94 THR A N 1
ATOM 764 C CA . THR A 1 94 ? 16.853 0.349 -27.180 1.00 94.88 94 THR A CA 1
ATOM 765 C C . THR A 1 94 ? 17.349 -1.036 -26.763 1.00 94.88 94 THR A C 1
ATOM 767 O O . THR A 1 94 ? 17.050 -2.012 -27.448 1.00 94.88 94 THR A O 1
ATOM 770 N N . LEU A 1 95 ? 18.030 -1.140 -25.615 1.00 95.56 95 LEU A N 1
ATOM 771 C CA . LEU A 1 95 ? 18.454 -2.424 -25.049 1.00 95.56 95 LEU A CA 1
ATOM 772 C C . LEU A 1 95 ? 17.257 -3.318 -24.712 1.00 95.56 95 LEU A C 1
ATOM 774 O O . LEU A 1 95 ? 17.250 -4.485 -25.088 1.00 95.56 95 LEU A O 1
ATOM 778 N N . LEU A 1 96 ? 16.215 -2.774 -24.074 1.00 93.75 96 LEU A N 1
ATOM 779 C CA . LEU A 1 96 ? 15.016 -3.557 -23.758 1.00 93.75 96 LEU A CA 1
ATOM 780 C C . LEU A 1 96 ? 14.348 -4.140 -25.006 1.00 93.75 96 LEU A C 1
ATOM 782 O O . LEU A 1 96 ? 13.914 -5.286 -24.959 1.00 93.75 96 LEU A O 1
ATOM 786 N N . ARG A 1 97 ? 14.284 -3.394 -26.117 1.00 93.00 97 ARG A N 1
ATOM 787 C CA . ARG A 1 97 ? 13.731 -3.926 -27.376 1.00 93.00 97 ARG A CA 1
ATOM 788 C C . ARG A 1 97 ? 14.598 -5.031 -27.966 1.00 93.00 97 ARG A C 1
ATOM 790 O O . ARG A 1 97 ? 14.068 -6.023 -28.452 1.00 93.00 97 ARG A O 1
ATOM 797 N N . ALA A 1 98 ? 15.922 -4.874 -27.918 1.00 96.00 98 ALA A N 1
ATOM 798 C CA . ALA A 1 98 ? 16.848 -5.894 -28.409 1.00 96.00 98 ALA A CA 1
ATOM 799 C C . ALA A 1 98 ? 16.714 -7.215 -27.630 1.00 96.00 98 ALA A C 1
ATOM 801 O O . ALA A 1 98 ? 16.784 -8.286 -28.226 1.00 96.00 98 ALA A O 1
ATOM 802 N N . GLU A 1 99 ? 16.456 -7.128 -26.324 1.00 93.81 99 GLU A N 1
ATOM 803 C CA . GLU A 1 99 ? 16.276 -8.276 -25.427 1.00 93.81 99 GLU A CA 1
ATOM 804 C C . GLU A 1 99 ? 14.811 -8.763 -25.328 1.00 93.81 99 GLU A C 1
ATOM 806 O O . GLU A 1 99 ? 14.525 -9.726 -24.618 1.00 93.81 99 GLU A O 1
ATOM 811 N N . GLY A 1 100 ? 13.857 -8.112 -26.009 1.00 91.69 100 GLY A N 1
ATOM 812 C CA . GLY A 1 100 ? 12.431 -8.475 -25.971 1.00 91.69 100 GLY A CA 1
ATOM 813 C C . GLY A 1 100 ? 11.715 -8.177 -24.642 1.00 91.69 100 GLY A C 1
ATOM 814 O O . GLY A 1 100 ? 10.713 -8.812 -24.319 1.00 91.69 100 GLY A O 1
ATOM 815 N N . LEU A 1 101 ? 12.212 -7.217 -23.858 1.00 90.19 101 LEU A N 1
ATOM 816 C CA . LEU A 1 101 ? 11.733 -6.842 -22.517 1.00 90.19 101 LEU A CA 1
ATOM 817 C C . LEU A 1 101 ? 11.025 -5.476 -22.487 1.00 90.19 101 LEU A C 1
ATOM 819 O O . LEU A 1 101 ? 11.088 -4.730 -21.512 1.00 90.19 101 LEU A O 1
ATOM 823 N N . GLU A 1 102 ? 10.352 -5.115 -23.571 1.00 86.88 102 GLU A N 1
ATOM 824 C CA . GLU A 1 102 ? 9.706 -3.807 -23.750 1.00 86.88 102 GLU A CA 1
ATOM 825 C C . GLU A 1 102 ? 8.326 -3.671 -23.081 1.00 86.88 102 GLU A C 1
ATOM 827 O O . GLU A 1 102 ? 7.758 -2.579 -23.032 1.00 86.88 102 GLU A O 1
ATOM 832 N N . THR A 1 103 ? 7.769 -4.760 -22.546 1.00 88.00 103 THR A N 1
ATOM 833 C CA . THR A 1 103 ? 6.436 -4.763 -21.931 1.00 88.00 103 THR A CA 1
ATOM 834 C C . THR A 1 103 ? 6.456 -4.246 -20.494 1.00 88.00 103 THR A C 1
ATOM 836 O O . THR A 1 103 ? 7.160 -4.785 -19.640 1.00 88.00 103 THR A O 1
ATOM 839 N N . MET A 1 104 ? 5.608 -3.260 -20.193 1.00 85.94 104 MET A N 1
ATOM 840 C CA . MET A 1 104 ? 5.408 -2.726 -18.843 1.00 85.94 104 MET A CA 1
ATOM 841 C C . MET A 1 104 ? 4.077 -3.218 -18.237 1.00 85.94 104 MET A C 1
ATOM 843 O O . MET A 1 104 ? 3.070 -3.269 -18.948 1.00 85.94 104 MET A O 1
ATOM 847 N N . PRO A 1 105 ? 4.016 -3.527 -16.925 1.00 89.19 105 PRO A N 1
ATOM 848 C CA . PRO A 1 105 ? 2.756 -3.820 -16.242 1.00 89.19 105 PRO A CA 1
ATOM 849 C C . PRO A 1 105 ? 1.734 -2.678 -16.366 1.00 89.19 105 PRO A C 1
ATOM 851 O O . PRO A 1 105 ? 2.070 -1.510 -16.159 1.00 89.19 105 PRO A O 1
ATOM 854 N N . ALA A 1 106 ? 0.472 -3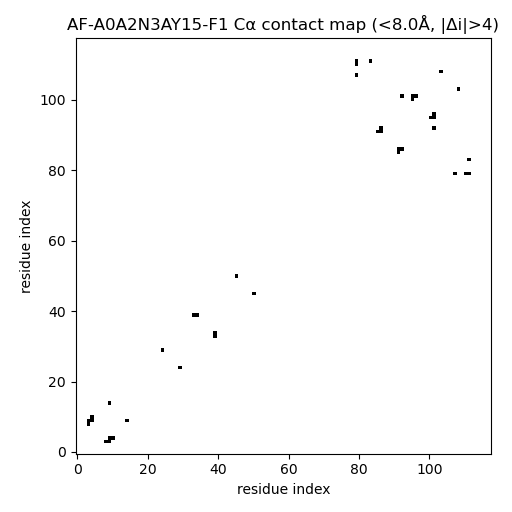.022 -16.644 1.00 88.25 106 ALA A N 1
ATOM 855 C CA . ALA A 1 106 ? -0.585 -2.055 -16.965 1.00 88.25 106 ALA A CA 1
ATOM 856 C C . ALA A 1 106 ? -0.813 -0.994 -15.872 1.00 88.25 106 ALA A C 1
ATOM 858 O O . ALA A 1 106 ? -0.978 0.186 -16.184 1.00 88.25 106 ALA A O 1
ATOM 859 N N . ASP A 1 107 ? -0.777 -1.392 -14.598 1.00 87.44 107 ASP A N 1
ATOM 860 C CA . ASP A 1 107 ? -0.988 -0.470 -13.475 1.00 87.44 107 ASP A CA 1
ATOM 861 C C . ASP A 1 107 ? 0.159 0.542 -13.334 1.00 87.44 107 ASP A C 1
ATOM 863 O O . ASP A 1 107 ? -0.078 1.715 -13.043 1.00 87.44 107 ASP A O 1
ATOM 867 N N . LEU A 1 108 ? 1.403 0.121 -13.603 1.00 84.50 108 LEU A N 1
ATOM 868 C CA . LEU A 1 108 ? 2.559 1.022 -13.600 1.00 84.50 108 LEU A CA 1
ATOM 869 C C . LEU A 1 108 ? 2.472 2.014 -14.758 1.00 84.50 108 LEU A C 1
ATOM 871 O O . LEU A 1 108 ? 2.600 3.216 -14.524 1.00 84.50 108 LEU A O 1
ATOM 875 N N . ALA A 1 109 ? 2.166 1.529 -15.965 1.00 86.81 109 ALA A N 1
ATOM 876 C CA . ALA A 1 109 ? 1.999 2.373 -17.144 1.00 86.81 109 ALA A CA 1
ATOM 877 C C . ALA A 1 109 ? 0.919 3.448 -16.924 1.00 86.81 109 ALA A C 1
ATOM 879 O O . ALA A 1 109 ? 1.156 4.629 -17.176 1.00 86.81 109 ALA A O 1
ATOM 880 N N . ARG A 1 110 ? -0.233 3.063 -16.354 1.00 87.81 110 ARG A N 1
ATOM 881 C CA . ARG A 1 110 ? -1.318 3.994 -16.009 1.00 87.81 110 ARG A CA 1
ATOM 882 C C . ARG A 1 110 ? -0.895 5.017 -14.949 1.00 87.81 110 ARG A C 1
ATOM 884 O O . ARG A 1 110 ? -1.147 6.212 -15.098 1.00 87.81 110 ARG A O 1
ATOM 891 N N . SER A 1 111 ? -0.191 4.574 -13.907 1.00 82.50 111 SER A N 1
ATOM 892 C CA . SER A 1 111 ? 0.253 5.455 -12.815 1.00 82.50 111 SER A CA 1
ATOM 893 C C . SER A 1 111 ? 1.263 6.527 -13.253 1.00 82.50 111 SER A C 1
ATOM 895 O O . SER A 1 111 ? 1.361 7.584 -12.625 1.00 82.50 111 SER A O 1
ATOM 897 N N . MET A 1 112 ? 2.014 6.274 -14.330 1.00 80.00 112 MET A N 1
ATOM 898 C CA . MET A 1 112 ? 2.950 7.236 -14.916 1.00 80.00 112 MET A CA 1
ATOM 899 C C . MET A 1 112 ? 2.222 8.340 -15.693 1.00 80.00 112 MET A C 1
ATOM 901 O O . MET A 1 112 ? 2.690 9.477 -15.696 1.00 80.00 112 MET A O 1
ATOM 905 N N . THR A 1 113 ? 1.074 8.028 -16.303 1.00 76.12 113 THR A N 1
ATOM 906 C CA . THR A 1 113 ? 0.248 8.990 -17.052 1.00 76.12 113 THR A CA 1
ATOM 907 C C . THR A 1 113 ? -0.689 9.811 -16.167 1.00 76.12 11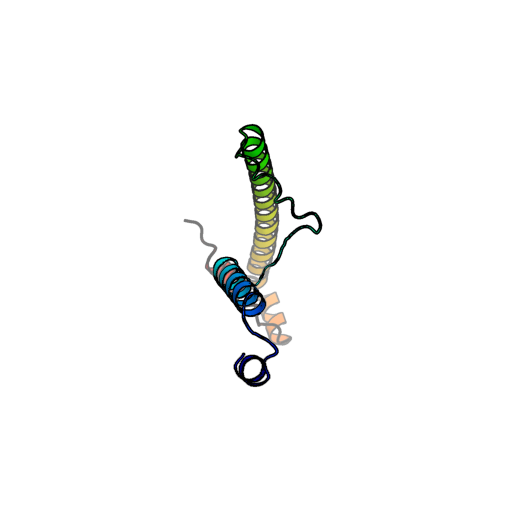3 THR A C 1
ATOM 909 O O . THR A 1 113 ? -0.920 10.981 -16.446 1.00 76.12 113 THR A O 1
ATOM 912 N N . GLU A 1 114 ? -1.196 9.237 -15.072 1.00 69.44 114 GLU A N 1
ATOM 913 C CA . GLU A 1 114 ? -2.163 9.890 -14.167 1.00 69.44 114 GLU A CA 1
ATOM 914 C C . GLU A 1 114 ? -1.505 10.837 -13.140 1.00 69.44 114 GLU A C 1
ATOM 916 O O . GLU A 1 114 ? -2.179 11.466 -12.331 1.00 69.44 114 GLU A O 1
ATOM 921 N N . GLY A 1 115 ? -0.175 10.956 -13.154 1.00 58.09 115 GLY A N 1
ATOM 922 C CA . GLY A 1 115 ? 0.610 11.651 -12.133 1.00 58.09 115 GLY A CA 1
ATOM 923 C C . GLY A 1 115 ? 0.760 13.169 -12.274 1.00 58.09 115 GLY A C 1
ATOM 924 O O . GLY A 1 115 ? 1.664 13.698 -11.630 1.00 58.09 115 GLY A O 1
ATOM 925 N N . ALA A 1 116 ? -0.042 13.865 -13.086 1.00 42.81 116 ALA A N 1
ATOM 926 C CA . ALA A 1 116 ? -0.013 15.329 -13.157 1.00 42.81 116 ALA A CA 1
ATOM 927 C C . ALA A 1 116 ? -0.839 15.934 -12.001 1.00 42.81 116 ALA A C 1
ATOM 929 O O . ALA A 1 116 ? -2.061 15.782 -12.002 1.00 42.81 116 ALA A O 1
ATOM 930 N N . PRO A 1 117 ? -0.219 16.596 -11.006 1.00 48.81 117 PRO A N 1
ATOM 931 C CA . PRO A 1 117 ? -0.970 17.316 -9.988 1.00 48.81 117 PRO A CA 1
ATOM 932 C C . PRO A 1 117 ? -1.521 18.621 -10.584 1.00 48.81 117 PRO A C 1
ATOM 934 O O . PRO A 1 117 ? -0.753 19.453 -11.068 1.00 48.81 117 PRO A O 1
ATOM 937 N N . THR A 1 118 ? -2.843 18.788 -10.552 1.00 37.34 118 THR A N 1
ATOM 938 C CA . THR A 1 118 ? -3.476 20.110 -10.391 1.00 37.34 118 THR A CA 1
ATOM 939 C C . THR A 1 118 ? -3.300 20.593 -8.963 1.00 37.34 118 THR A C 1
ATOM 941 O O . THR A 1 118 ? -3.458 19.733 -8.062 1.00 37.34 118 THR A O 1
#

Solvent-accessible surface area (backbone atoms only — not comparable to full-atom values): 7196 Å² total; per-residue (Å²): 115,64,72,43,48,77,65,64,77,45,54,69,72,57,40,56,50,54,52,51,52,49,54,54,40,71,75,60,48,93,70,77,87,63,58,96,78,74,62,71,73,75,79,74,69,90,40,71,69,55,52,54,52,52,50,52,52,51,53,52,52,50,55,52,50,51,56,50,49,54,54,51,49,56,51,50,51,50,52,51,53,51,50,53,57,49,69,68,33,67,68,56,50,50,52,26,55,76,73,71,60,70,81,73,61,67,69,60,58,49,56,68,70,70,64,73,84,129

Mean predicted aligned error: 16.22 Å

pLDDT: mean 80.08, std 15.16, range [37.34, 98.25]